Protein AF-A0A972N928-F1 (afdb_monomer_lite)

Foldseek 3Di:
DLVVQDAPLCPQLVVQLVVVPQDPCVDVVRNDPVSSVVSCVVSVHDSVCSVPPDDPLPHDGRCNVDCPQFDSVLVSVCVVCVVVVHDDDDQLVPPPPRRNCVSCVVVCVVDDDDVDSGDDDDDDPDDPDPPPPPPPDDDDD

Secondary structure (DSSP, 8-state):
-HHHH--TTHHHHHHHHHHTT---TTSTTT--HHHHHHHHHHHT--HHHHHH----TTSPPTTTTS--SS-HHHHHHHHHHHHTT--PPPTTTS----SHHHHTHHHHHHS-STT--SPPPPPPPPPPP-------PPP--

Sequence (141 aa):
AWLSRGDRRMSEVIYRAWQRGAKFDAWREHFDYERWLEAFREVGLSPWKVVHRPIPLDAPLPWEHINPGVSKRFLKLDYRWSEDGRTREDCRHQCYACGILPTFNDLRRAHPGDVWKCPEVKPRRRKPAKTKLTFVGPSVD

pLDDT: mean 88.15, std 11.63, range [53.25, 98.12]

Structure (mmCIF, N/CA/C/O backbone):
data_AF-A0A972N928-F1
#
_entry.id   AF-A0A972N928-F1
#
loop_
_atom_site.group_PDB
_atom_site.id
_atom_site.type_symbol
_atom_site.label_atom_id
_atom_site.label_alt_id
_atom_site.label_comp_id
_atom_site.label_asym_id
_atom_site.label_entity_id
_atom_site.label_seq_id
_atom_site.pdbx_PDB_ins_code
_atom_site.Cartn_x
_atom_site.Cartn_y
_atom_site.Cartn_z
_atom_site.occupancy
_atom_site.B_iso_or_equiv
_atom_site.auth_seq_id
_atom_site.auth_comp_id
_atom_site.auth_asym_id
_atom_site.auth_atom_id
_atom_site.pdbx_PDB_model_num
ATOM 1 N N . ALA A 1 1 ? -1.948 -3.159 10.693 1.00 78.50 1 ALA A N 1
ATOM 2 C CA . ALA A 1 1 ? -2.726 -3.990 9.741 1.00 78.50 1 ALA A CA 1
ATOM 3 C C . ALA A 1 1 ? -4.042 -3.339 9.296 1.00 78.50 1 ALA A C 1
ATOM 5 O O . ALA A 1 1 ? -4.343 -3.386 8.110 1.00 78.50 1 ALA A O 1
ATOM 6 N N . TRP A 1 2 ? -4.827 -2.738 10.204 1.00 91.38 2 TRP A N 1
ATOM 7 C CA . TRP A 1 2 ? -6.162 -2.195 9.896 1.00 91.38 2 TRP A CA 1
ATOM 8 C C . TRP A 1 2 ? -6.192 -1.189 8.744 1.00 91.38 2 TRP A C 1
ATOM 10 O O . TRP A 1 2 ? -6.989 -1.345 7.828 1.00 91.38 2 TRP A O 1
ATOM 20 N N . LEU A 1 3 ? -5.289 -0.206 8.753 1.00 89.38 3 LEU A N 1
ATOM 21 C CA . LEU A 1 3 ? -5.247 0.846 7.731 1.00 89.38 3 LEU A CA 1
ATOM 22 C C . LEU A 1 3 ? -4.834 0.312 6.352 1.00 89.38 3 LEU A C 1
ATOM 24 O O . LEU A 1 3 ? -5.360 0.748 5.338 1.00 89.38 3 LEU A O 1
ATOM 28 N N . SER A 1 4 ? -3.944 -0.681 6.314 1.00 87.94 4 SER A N 1
ATOM 29 C CA . SER A 1 4 ? -3.435 -1.269 5.069 1.00 87.94 4 SER A CA 1
ATOM 30 C C . SER A 1 4 ? -4.418 -2.223 4.387 1.00 87.94 4 SER A C 1
ATOM 32 O O . SER A 1 4 ? -4.226 -2.535 3.221 1.00 87.94 4 SER A O 1
ATOM 34 N N . ARG A 1 5 ? -5.427 -2.741 5.103 1.00 89.88 5 ARG A N 1
ATOM 35 C CA . ARG A 1 5 ? -6.460 -3.652 4.557 1.00 89.88 5 ARG A CA 1
ATOM 36 C C . ARG A 1 5 ? -7.878 -3.085 4.610 1.00 89.88 5 ARG A C 1
ATOM 38 O O . ARG A 1 5 ? -8.810 -3.712 4.105 1.00 89.88 5 ARG A O 1
ATOM 45 N N . GLY A 1 6 ? -8.028 -1.918 5.224 1.00 89.88 6 GLY A N 1
ATOM 46 C CA . GLY A 1 6 ? -9.282 -1.206 5.372 1.00 89.88 6 GLY A CA 1
ATOM 47 C C . GLY A 1 6 ? -9.845 -0.712 4.049 1.00 89.88 6 GLY A C 1
ATOM 48 O O . GLY A 1 6 ? -9.110 -0.418 3.109 1.00 89.88 6 GLY A O 1
ATOM 49 N N . ASP A 1 7 ? -11.167 -0.605 3.992 1.00 90.12 7 ASP A N 1
ATOM 50 C CA . ASP A 1 7 ? -11.875 0.110 2.936 1.00 90.12 7 ASP A CA 1
ATOM 51 C C . ASP A 1 7 ? -12.441 1.435 3.470 1.00 90.12 7 ASP A C 1
ATOM 53 O O . ASP A 1 7 ? -12.088 1.880 4.564 1.00 90.12 7 ASP A O 1
ATOM 57 N N . ARG A 1 8 ? -13.330 2.076 2.703 1.00 90.69 8 ARG A N 1
ATOM 58 C CA . ARG A 1 8 ? -13.939 3.363 3.074 1.00 90.69 8 ARG A CA 1
ATOM 59 C C . ARG A 1 8 ? -14.605 3.347 4.452 1.00 90.69 8 ARG A C 1
ATOM 61 O O . ARG A 1 8 ? -14.672 4.392 5.079 1.00 90.69 8 ARG A O 1
ATOM 68 N N . ARG A 1 9 ? -15.039 2.191 4.964 1.00 91.44 9 ARG A N 1
ATOM 69 C CA . ARG A 1 9 ? -15.654 2.072 6.296 1.00 91.44 9 ARG A CA 1
ATOM 70 C C . ARG A 1 9 ? -14.677 2.394 7.430 1.00 91.44 9 ARG A C 1
ATOM 72 O O . ARG A 1 9 ? -15.116 2.738 8.521 1.00 91.44 9 ARG A O 1
ATOM 79 N N . MET A 1 10 ? -13.367 2.313 7.182 1.00 94.94 10 MET A N 1
ATOM 80 C CA . MET A 1 10 ? -12.348 2.708 8.158 1.00 94.94 10 MET A CA 1
ATOM 81 C C . MET A 1 10 ? -12.300 4.218 8.404 1.00 94.94 10 MET A C 1
ATOM 83 O O . MET A 1 10 ? -11.715 4.617 9.407 1.00 94.94 10 MET A O 1
ATOM 87 N N . SER A 1 11 ? -12.896 5.057 7.545 1.00 95.38 11 SER A N 1
ATOM 88 C CA . SER A 1 11 ? -12.849 6.514 7.721 1.00 95.38 11 SER A CA 1
ATOM 89 C C . SER A 1 11 ? -13.440 6.950 9.060 1.00 95.38 11 SER A C 1
ATOM 91 O O . SER A 1 11 ? -12.824 7.743 9.764 1.00 95.38 11 SER A O 1
ATOM 93 N N . GLU A 1 12 ? -14.587 6.382 9.441 1.00 97.44 12 GLU A N 1
ATOM 94 C CA . GLU A 1 12 ? -15.240 6.706 10.711 1.00 97.44 12 GLU A CA 1
ATOM 95 C C . GLU A 1 12 ? -14.405 6.209 11.898 1.00 97.44 12 GLU A C 1
ATOM 97 O O . GLU A 1 12 ? -14.238 6.929 12.873 1.00 97.44 12 GLU A O 1
ATOM 102 N N . VAL A 1 13 ? -13.792 5.023 11.803 1.00 97.56 13 VAL A N 1
ATOM 103 C CA . VAL A 1 13 ? -12.907 4.503 12.864 1.00 97.56 13 VAL A CA 1
ATOM 104 C C . VAL A 1 13 ? -11.706 5.423 13.073 1.00 97.56 13 VAL A C 1
ATOM 106 O O . VAL A 1 13 ? -11.370 5.742 14.208 1.00 97.56 13 VAL A O 1
ATOM 109 N N . ILE A 1 14 ? -11.073 5.878 11.986 1.00 96.69 14 ILE A N 1
ATOM 110 C CA . ILE A 1 14 ? -9.940 6.813 12.044 1.00 96.69 14 ILE A CA 1
ATOM 111 C C . ILE A 1 14 ? -10.376 8.131 12.690 1.00 96.69 14 ILE A C 1
ATOM 113 O O . ILE A 1 14 ? -9.678 8.649 13.560 1.00 96.69 14 ILE A O 1
ATOM 117 N N . TYR A 1 15 ? -11.537 8.655 12.293 1.00 97.75 15 TYR A N 1
ATOM 118 C CA . TYR A 1 15 ? -12.079 9.888 12.852 1.00 97.75 15 TYR A CA 1
ATOM 119 C C . TYR A 1 15 ? -12.334 9.770 14.363 1.00 97.75 15 TYR A C 1
ATOM 121 O O . TYR A 1 15 ? -11.881 10.621 15.128 1.00 97.75 15 TYR A O 1
ATOM 129 N N . ARG A 1 16 ? -12.961 8.677 14.815 1.00 98.12 16 ARG A N 1
ATOM 130 C CA . ARG A 1 16 ? -13.209 8.406 16.242 1.00 98.12 16 ARG A CA 1
ATOM 131 C C . ARG A 1 16 ? -11.921 8.219 17.036 1.00 98.12 16 ARG A C 1
ATOM 133 O O . ARG A 1 16 ? -11.788 8.779 18.121 1.00 98.12 16 ARG A O 1
ATOM 140 N N . ALA A 1 17 ? -10.948 7.492 16.488 1.00 97.69 17 ALA A N 1
ATOM 141 C CA . ALA A 1 17 ? -9.643 7.323 17.124 1.00 97.69 17 ALA A CA 1
ATOM 142 C C . ALA A 1 17 ? -8.948 8.682 17.323 1.00 97.69 17 ALA A C 1
ATOM 144 O O . ALA A 1 17 ? -8.450 8.968 18.413 1.00 97.69 17 ALA A O 1
ATOM 145 N N . TRP A 1 18 ? -8.982 9.555 16.309 1.00 97.50 18 TRP A N 1
ATOM 146 C CA . TRP A 1 18 ? -8.455 10.917 16.409 1.00 97.50 18 TRP A CA 1
ATOM 147 C C . TRP A 1 18 ? -9.189 11.757 17.466 1.00 97.50 18 TRP A C 1
ATOM 149 O O . TRP A 1 18 ? -8.530 12.399 18.284 1.00 97.50 18 TRP A O 1
ATOM 159 N N . GLN A 1 19 ? -10.527 11.709 17.525 1.00 98.00 19 GLN A N 1
ATOM 160 C CA . GLN A 1 19 ? -11.303 12.393 18.574 1.00 98.00 19 GLN A CA 1
ATOM 161 C C . GLN A 1 19 ? -10.929 11.913 19.986 1.00 98.00 19 GLN A C 1
ATOM 163 O O . GLN A 1 19 ? -10.964 12.692 20.935 1.00 98.00 19 GLN A O 1
ATOM 168 N N . ARG A 1 20 ? -10.514 10.649 20.115 1.00 96.62 20 ARG A N 1
ATOM 169 C CA . ARG A 1 20 ? -10.008 10.040 21.357 1.00 96.62 20 ARG A CA 1
ATOM 170 C C . ARG A 1 20 ? -8.529 10.342 21.625 1.00 96.62 20 ARG A C 1
ATOM 172 O O . ARG A 1 20 ? -7.951 9.844 22.586 1.00 96.62 20 ARG A O 1
ATOM 179 N N . GLY A 1 21 ? -7.911 11.181 20.799 1.00 96.50 21 GLY A N 1
ATOM 180 C CA . GLY A 1 21 ? -6.552 11.675 20.978 1.00 96.50 21 GLY A CA 1
ATOM 181 C C . GLY A 1 21 ? -5.473 10.853 20.281 1.00 96.50 21 GLY A C 1
ATOM 182 O O . GLY A 1 21 ? -4.297 11.137 20.512 1.00 96.50 21 GLY A O 1
ATOM 183 N N . ALA A 1 22 ? -5.821 9.854 19.459 1.00 96.44 22 ALA A N 1
ATOM 184 C CA . ALA A 1 22 ? -4.844 9.129 18.645 1.00 96.44 22 ALA A CA 1
ATOM 185 C C . ALA A 1 22 ? -4.072 10.114 17.749 1.00 96.44 22 ALA A C 1
ATOM 187 O O . ALA A 1 22 ? -4.657 10.869 16.967 1.00 96.44 22 ALA A O 1
ATOM 188 N N . LYS A 1 23 ? -2.751 10.151 17.922 1.00 95.06 23 LYS A N 1
ATOM 189 C CA . LYS A 1 23 ? -1.832 11.061 17.232 1.00 95.06 23 LYS A CA 1
ATOM 190 C C . LYS A 1 23 ? -0.422 10.505 17.333 1.00 95.06 23 LYS A C 1
ATOM 192 O O . LYS A 1 23 ? -0.066 9.925 18.350 1.00 95.06 23 LYS A O 1
ATOM 197 N N . PHE A 1 24 ? 0.382 10.724 16.295 1.00 94.75 24 PHE A N 1
ATOM 198 C CA . PHE A 1 24 ? 1.756 10.211 16.225 1.00 94.75 24 PHE A CA 1
ATOM 199 C C . PHE A 1 24 ? 1.861 8.679 16.377 1.00 94.75 24 PHE A C 1
ATOM 201 O O . PHE A 1 24 ? 2.906 8.168 16.754 1.00 94.75 24 PHE A O 1
ATOM 208 N N . ASP A 1 25 ? 0.825 7.930 15.987 1.00 93.56 25 ASP A N 1
ATOM 209 C CA . ASP A 1 25 ? 0.767 6.459 16.094 1.00 93.56 25 ASP A CA 1
ATOM 210 C C . ASP A 1 25 ? 1.815 5.710 15.247 1.00 93.56 25 ASP A C 1
ATOM 212 O O . ASP A 1 25 ? 1.968 4.496 15.370 1.00 93.56 25 ASP A O 1
ATOM 216 N N . ALA A 1 26 ? 2.538 6.417 14.373 1.00 90.31 26 ALA A N 1
ATOM 217 C CA . ALA A 1 26 ? 3.690 5.864 13.665 1.00 90.31 26 ALA A CA 1
ATOM 218 C C . ALA A 1 26 ? 4.898 5.625 14.595 1.00 90.31 26 ALA A C 1
ATOM 220 O O . ALA A 1 26 ? 5.762 4.813 14.267 1.00 90.31 26 ALA A O 1
ATOM 221 N N . TRP A 1 27 ? 4.947 6.303 15.746 1.00 93.81 27 TRP A N 1
ATOM 222 C CA . TRP A 1 27 ? 5.972 6.152 16.775 1.00 93.81 27 TRP A CA 1
ATOM 223 C C . TRP A 1 27 ? 5.432 5.297 17.919 1.00 93.81 27 TRP A C 1
ATOM 225 O O . TRP A 1 27 ? 4.356 5.557 18.463 1.00 93.81 27 TRP A O 1
ATOM 235 N N . ARG A 1 28 ? 6.172 4.245 18.277 1.00 91.88 28 ARG A N 1
ATOM 236 C CA . ARG A 1 28 ? 5.693 3.184 19.175 1.00 91.88 28 ARG A CA 1
ATOM 237 C C . ARG A 1 28 ? 5.321 3.712 20.562 1.00 91.88 28 ARG A C 1
ATOM 239 O O . ARG A 1 28 ? 4.387 3.206 21.167 1.00 91.88 28 ARG A O 1
ATOM 246 N N . GLU A 1 29 ? 6.038 4.716 21.044 1.00 95.06 29 GLU A N 1
ATOM 247 C CA . GLU A 1 29 ? 5.839 5.396 22.325 1.00 95.06 29 GLU A CA 1
ATOM 248 C C . GLU A 1 29 ? 4.540 6.212 22.405 1.00 95.06 29 GLU A C 1
ATOM 250 O O . GLU A 1 29 ? 4.075 6.521 23.500 1.00 95.06 29 GLU A O 1
ATOM 255 N N . HIS A 1 30 ? 3.946 6.557 21.262 1.00 93.50 30 HIS A N 1
ATOM 256 C CA . HIS A 1 30 ? 2.697 7.314 21.184 1.00 93.50 30 HIS A CA 1
ATOM 257 C C . HIS A 1 30 ? 1.497 6.450 20.804 1.00 93.50 30 HIS A C 1
ATOM 259 O O . HIS A 1 30 ? 0.359 6.881 20.984 1.00 93.50 30 HIS A O 1
ATOM 265 N N . PHE A 1 31 ? 1.748 5.237 20.309 1.00 95.25 31 PHE A N 1
ATOM 266 C CA . PHE A 1 31 ? 0.700 4.328 19.888 1.00 95.25 31 PHE A CA 1
ATOM 267 C C . PHE A 1 31 ? -0.119 3.822 21.079 1.00 95.25 31 PHE A C 1
ATOM 269 O O . PHE A 1 31 ? 0.373 3.072 21.923 1.00 95.25 31 PHE A O 1
ATOM 276 N N . ASP A 1 32 ? -1.400 4.182 21.096 1.00 95.69 32 ASP A N 1
ATOM 277 C CA . ASP A 1 32 ? -2.370 3.728 22.091 1.00 95.69 32 ASP A CA 1
ATOM 278 C C . ASP A 1 32 ? -3.411 2.819 21.426 1.00 95.69 32 ASP A C 1
ATOM 280 O O . ASP A 1 32 ? -4.325 3.265 20.727 1.00 95.69 32 ASP A O 1
ATOM 284 N N . TYR A 1 33 ? -3.248 1.514 21.633 1.00 95.31 33 TYR A N 1
ATOM 285 C CA . TYR A 1 33 ? -4.086 0.483 21.027 1.00 95.31 33 TYR A CA 1
ATOM 286 C C . TYR A 1 33 ? -5.551 0.544 21.488 1.00 95.31 33 TYR A C 1
ATOM 288 O O . TYR A 1 33 ? -6.456 0.271 20.692 1.00 95.31 33 TYR A O 1
ATOM 296 N N . GLU A 1 34 ? -5.804 0.928 22.742 1.00 96.75 34 GLU A N 1
ATOM 297 C CA . GLU A 1 34 ? -7.154 0.925 23.314 1.00 96.75 34 GLU A CA 1
ATOM 298 C C . GLU A 1 34 ? -8.042 1.987 22.669 1.00 96.75 34 GLU A C 1
ATOM 300 O O . GLU A 1 34 ? -9.197 1.701 22.351 1.00 96.75 34 GLU A O 1
ATOM 305 N N . ARG A 1 35 ? -7.490 3.164 22.341 1.00 96.62 35 ARG A N 1
ATOM 306 C CA . ARG A 1 35 ? -8.227 4.217 21.610 1.00 96.62 35 ARG A CA 1
ATOM 307 C C . ARG A 1 35 ? -8.786 3.720 20.286 1.00 96.62 35 ARG A C 1
ATOM 309 O O . ARG A 1 35 ? -9.913 4.045 19.912 1.00 96.62 35 ARG A O 1
ATOM 316 N N . TRP A 1 36 ? -8.005 2.914 19.574 1.00 96.75 36 TRP A N 1
ATOM 317 C CA . TRP A 1 36 ? -8.449 2.317 18.323 1.00 96.75 36 TRP A CA 1
ATOM 318 C C . TRP A 1 36 ? -9.507 1.244 18.552 1.00 96.75 36 TRP A C 1
ATOM 320 O O . TRP A 1 36 ? -10.500 1.214 17.828 1.00 96.75 36 TRP A O 1
ATOM 330 N N . LEU A 1 37 ? -9.332 0.370 19.548 1.00 97.19 37 LEU A N 1
ATOM 331 C CA . LEU A 1 37 ? -10.339 -0.642 19.870 1.00 97.19 37 LEU A CA 1
ATOM 332 C C . LEU A 1 37 ? -11.675 -0.018 20.290 1.00 97.19 37 LEU A C 1
ATOM 334 O O . LEU A 1 37 ? -12.727 -0.510 19.883 1.00 97.19 37 LEU A O 1
ATOM 338 N N . GLU A 1 38 ? -11.648 1.066 21.062 1.00 98.00 38 GLU A N 1
ATOM 339 C CA . GLU A 1 38 ? -12.828 1.861 21.402 1.00 98.00 38 GLU A CA 1
ATOM 340 C C . GLU A 1 38 ? -13.493 2.441 20.160 1.00 98.00 38 GLU A C 1
ATOM 342 O O . GLU A 1 38 ? -14.690 2.235 19.965 1.00 98.00 38 GLU A O 1
ATOM 347 N N . ALA A 1 39 ? -12.718 3.071 19.275 1.00 98.00 39 ALA A N 1
ATOM 348 C CA . ALA A 1 39 ? -13.226 3.582 18.008 1.00 98.00 39 ALA A CA 1
ATOM 349 C C . ALA A 1 39 ? -13.889 2.477 17.164 1.00 98.00 39 ALA A C 1
ATOM 351 O O . ALA A 1 39 ? -14.975 2.668 16.622 1.00 98.00 39 ALA A O 1
ATOM 352 N N . PHE A 1 40 ? -13.295 1.282 17.090 1.00 97.69 40 PHE A N 1
ATOM 353 C CA . PHE A 1 40 ? -13.917 0.134 16.423 1.00 97.69 40 PHE A CA 1
ATOM 354 C C . PHE A 1 40 ? -15.258 -0.262 17.055 1.00 97.69 40 PHE A C 1
ATOM 356 O O . PHE A 1 40 ? -16.217 -0.522 16.322 1.00 97.69 40 PHE A O 1
ATOM 363 N N . ARG A 1 41 ? -15.337 -0.295 18.395 1.00 97.81 41 ARG A N 1
ATOM 364 C CA . ARG A 1 41 ? -16.574 -0.607 19.130 1.00 97.81 41 ARG A CA 1
ATOM 365 C C . ARG A 1 41 ? -17.673 0.411 18.838 1.00 97.81 41 ARG A C 1
ATOM 367 O O . ARG A 1 41 ? -18.788 0.000 18.539 1.00 97.81 41 ARG A O 1
ATOM 374 N N . GLU A 1 42 ? -17.356 1.702 18.866 1.00 97.62 42 GLU A N 1
ATOM 375 C CA . GLU A 1 42 ? -18.318 2.783 18.604 1.00 97.62 42 GLU A CA 1
ATOM 376 C C . GLU A 1 42 ? -18.906 2.728 17.196 1.00 97.62 42 GLU A C 1
ATOM 378 O O . GLU A 1 42 ? -20.104 2.921 17.011 1.00 97.62 42 GLU A O 1
ATOM 383 N N . VAL A 1 43 ? -18.075 2.425 16.198 1.00 97.38 43 VAL A N 1
ATOM 384 C CA . VAL A 1 43 ? -18.513 2.321 14.797 1.00 97.38 43 VAL A CA 1
ATOM 385 C C . VAL A 1 43 ? -19.227 0.989 14.520 1.00 97.38 43 VAL A C 1
ATOM 387 O O . VAL A 1 43 ? -19.831 0.805 13.464 1.00 97.38 43 VAL A O 1
ATOM 390 N N . GLY A 1 44 ? -19.170 0.029 15.449 1.00 97.06 44 GLY A N 1
ATOM 391 C CA . GLY A 1 44 ? -19.732 -1.308 15.256 1.00 97.06 44 GLY A CA 1
ATOM 392 C C . GLY A 1 44 ? -18.957 -2.139 14.226 1.00 97.06 44 GLY A C 1
ATOM 393 O O . GLY A 1 44 ? -19.524 -3.009 13.559 1.00 97.06 44 GLY A O 1
ATOM 394 N N . LEU A 1 45 ? -17.654 -1.881 14.065 1.00 96.06 45 LEU A N 1
ATOM 395 C CA . LEU A 1 45 ? -16.777 -2.628 13.163 1.00 96.06 45 LEU A CA 1
ATOM 396 C C . LEU A 1 45 ? -15.874 -3.577 13.942 1.00 96.06 45 LEU A C 1
ATOM 398 O O . LEU A 1 45 ? -15.266 -3.221 14.943 1.00 96.06 45 LEU A O 1
ATOM 402 N N . SER A 1 46 ? -15.729 -4.801 13.437 1.00 95.06 46 SER A N 1
ATOM 403 C CA . SER A 1 46 ? -14.779 -5.751 14.012 1.00 95.06 46 SER A CA 1
ATOM 404 C C . SER A 1 46 ? -13.387 -5.537 13.404 1.00 95.06 46 SER A C 1
ATOM 406 O O . SER A 1 46 ? -13.235 -5.737 12.192 1.00 95.06 46 SER A O 1
ATOM 408 N N . PRO A 1 47 ? -12.355 -5.226 14.214 1.00 94.31 47 PRO A N 1
ATOM 409 C CA . PRO A 1 47 ? -10.987 -5.063 13.718 1.00 94.31 47 PRO A CA 1
ATOM 410 C C . PRO A 1 47 ? -10.476 -6.346 13.051 1.00 94.31 47 PRO A C 1
ATOM 412 O O . PRO A 1 47 ? -9.829 -6.305 12.004 1.00 94.31 47 PRO A O 1
ATOM 415 N N . TRP A 1 48 ? -10.832 -7.506 13.609 1.00 93.69 48 TRP A N 1
ATOM 416 C CA . TRP A 1 48 ? -10.441 -8.815 13.091 1.00 93.69 48 TRP A CA 1
ATOM 417 C C . TRP A 1 48 ? -11.059 -9.116 11.728 1.00 93.69 48 TRP A C 1
ATOM 419 O O . TRP A 1 48 ? -10.347 -9.579 10.835 1.00 93.69 48 TRP A O 1
ATOM 429 N N . LYS A 1 49 ? -12.349 -8.802 11.537 1.00 92.06 49 LYS A N 1
ATOM 430 C CA . LYS A 1 49 ? -13.027 -8.997 10.246 1.00 92.06 49 LYS A CA 1
ATOM 431 C C . LYS A 1 49 ? -12.428 -8.115 9.152 1.00 92.06 49 LYS A C 1
ATOM 433 O O . LYS A 1 49 ? -12.320 -8.572 8.021 1.00 92.06 49 LYS A O 1
ATOM 438 N N . VAL A 1 50 ? -12.004 -6.889 9.475 1.00 91.12 50 VAL A N 1
ATOM 439 C CA . VAL A 1 50 ? -11.354 -5.990 8.503 1.00 91.12 50 VAL A CA 1
ATOM 440 C C . VAL A 1 50 ? -10.041 -6.587 7.987 1.00 91.12 50 VAL A C 1
ATOM 442 O O . VAL A 1 50 ? -9.798 -6.590 6.782 1.00 91.12 50 VAL A O 1
ATOM 445 N N . VAL A 1 51 ? -9.207 -7.138 8.875 1.00 91.88 51 VAL A N 1
ATOM 446 C CA . VAL A 1 51 ? -7.873 -7.651 8.504 1.00 91.88 51 VAL A CA 1
ATOM 447 C C . VAL A 1 51 ? -7.939 -9.003 7.803 1.00 91.88 51 VAL A C 1
ATOM 449 O O . VAL A 1 51 ? -7.182 -9.234 6.864 1.00 91.88 51 VAL A O 1
ATOM 452 N N . HIS A 1 52 ? -8.836 -9.889 8.231 1.00 91.44 52 HIS A N 1
ATOM 453 C CA . HIS A 1 52 ? -8.886 -11.267 7.733 1.00 91.44 52 HIS A CA 1
ATOM 454 C C . HIS A 1 52 ? -9.849 -11.460 6.562 1.00 91.44 52 HIS A C 1
ATOM 456 O O . HIS A 1 52 ? -9.952 -12.563 6.033 1.00 91.44 52 HIS A O 1
ATOM 462 N N . ARG A 1 53 ? -10.546 -10.403 6.124 1.00 90.00 53 ARG A N 1
ATOM 463 C CA . ARG A 1 53 ? -11.433 -10.478 4.962 1.00 90.00 53 ARG A CA 1
ATOM 464 C C . ARG A 1 53 ? -10.644 -10.941 3.728 1.00 90.00 53 ARG A C 1
ATOM 466 O O . ARG A 1 53 ? -9.706 -10.236 3.335 1.00 90.00 53 ARG A O 1
ATOM 473 N N . PRO A 1 54 ? -11.022 -12.058 3.081 1.00 90.00 54 PRO A N 1
ATOM 474 C CA . PRO A 1 54 ? -10.413 -12.458 1.821 1.00 90.00 54 PRO A CA 1
ATOM 475 C C . PRO A 1 54 ? -10.744 -11.419 0.747 1.00 90.00 54 PRO A C 1
ATOM 477 O O . PRO A 1 54 ? -11.875 -10.938 0.650 1.00 90.00 54 PRO A O 1
ATOM 480 N N . ILE A 1 55 ? -9.745 -11.051 -0.049 1.00 89.12 55 ILE A N 1
ATOM 481 C CA . ILE A 1 55 ? -9.910 -10.135 -1.176 1.00 89.12 55 ILE A CA 1
ATOM 482 C C . ILE A 1 55 ? -9.531 -10.921 -2.430 1.00 89.12 55 ILE A C 1
ATOM 484 O O . ILE A 1 55 ? -8.360 -11.277 -2.570 1.00 89.12 55 ILE A O 1
ATOM 488 N N . PRO A 1 56 ? -10.488 -11.230 -3.323 1.00 91.69 56 PRO A N 1
ATOM 489 C CA . PRO A 1 56 ? -10.179 -11.889 -4.585 1.00 91.69 56 PRO A CA 1
ATOM 490 C C . PRO A 1 56 ? -9.141 -11.092 -5.381 1.00 91.69 56 PRO A C 1
ATOM 492 O O . PRO A 1 56 ? -9.196 -9.864 -5.405 1.00 91.69 56 PRO A O 1
ATOM 495 N N . LEU A 1 57 ? -8.232 -11.769 -6.089 1.00 91.12 57 LEU A N 1
ATOM 496 C CA . LEU A 1 57 ? -7.179 -11.101 -6.872 1.00 91.12 57 LEU A CA 1
ATOM 497 C C . LEU A 1 57 ? -7.728 -10.131 -7.929 1.00 91.12 57 LEU A C 1
ATOM 499 O O . LEU A 1 57 ? -7.065 -9.157 -8.290 1.00 91.12 57 LEU A O 1
ATOM 503 N N . ASP A 1 58 ? -8.929 -10.389 -8.439 1.00 91.25 58 ASP A N 1
ATOM 504 C CA . ASP A 1 58 ? -9.580 -9.552 -9.446 1.00 91.25 58 ASP A CA 1
ATOM 505 C C . ASP A 1 58 ? -10.501 -8.482 -8.851 1.00 91.25 58 ASP A C 1
ATOM 507 O O . ASP A 1 58 ? -10.975 -7.617 -9.586 1.00 91.25 58 ASP A O 1
ATOM 511 N N . ALA A 1 59 ? -10.697 -8.475 -7.530 1.00 90.88 59 ALA A N 1
ATOM 512 C CA . ALA A 1 59 ? -11.472 -7.439 -6.869 1.00 90.88 59 ALA A CA 1
ATOM 513 C C . ALA A 1 59 ? -10.760 -6.071 -6.949 1.00 90.88 59 ALA A C 1
ATOM 515 O O . ALA A 1 59 ? -9.520 -6.000 -6.990 1.00 90.88 59 ALA A O 1
ATOM 516 N N . PRO A 1 60 ? -11.526 -4.967 -6.965 1.00 89.19 60 PRO A N 1
ATOM 517 C CA . PRO A 1 60 ? -10.958 -3.642 -6.791 1.00 89.19 60 PRO A CA 1
ATOM 518 C C . PRO A 1 60 ? -10.402 -3.494 -5.370 1.00 89.19 60 PRO A C 1
ATOM 520 O O . PRO A 1 60 ? -11.077 -3.825 -4.389 1.00 89.19 60 PRO A O 1
ATOM 523 N N . LEU A 1 61 ? -9.174 -2.989 -5.247 1.00 88.94 61 LEU A N 1
ATOM 524 C CA . LEU A 1 61 ? -8.594 -2.662 -3.944 1.00 88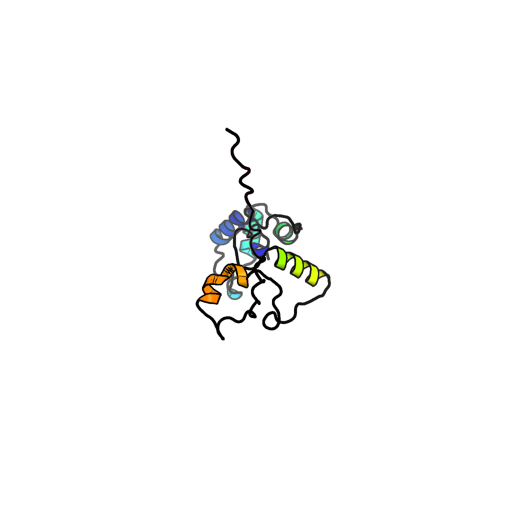.94 61 LEU A CA 1
ATOM 525 C C . LEU A 1 61 ? 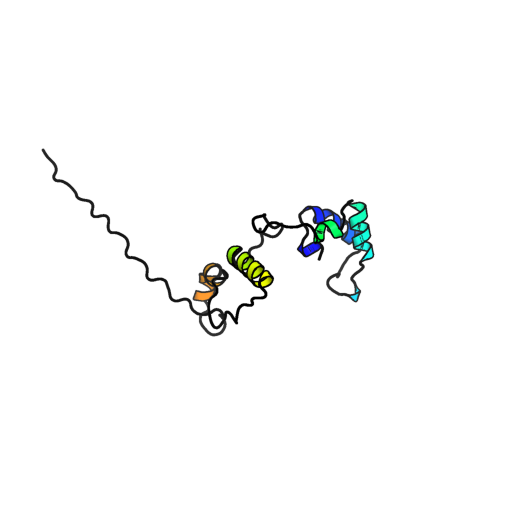-9.036 -1.255 -3.512 1.00 88.94 61 LEU A C 1
ATOM 527 O O . LEU A 1 61 ? -9.102 -0.356 -4.352 1.00 88.94 61 LEU A O 1
ATOM 531 N N . PRO A 1 62 ? -9.293 -1.006 -2.215 1.00 86.75 62 PRO A N 1
ATOM 532 C CA . PRO A 1 62 ? -9.700 0.323 -1.746 1.00 86.75 62 PRO A CA 1
ATOM 533 C C . PRO A 1 62 ? -8.721 1.451 -2.116 1.00 86.75 62 PRO A C 1
ATOM 535 O O . PRO A 1 62 ? -9.137 2.579 -2.374 1.00 86.75 62 PRO A O 1
ATOM 538 N N . TRP A 1 63 ? -7.429 1.132 -2.202 1.00 86.19 63 TRP A N 1
ATOM 539 C CA . TRP A 1 63 ? -6.337 2.036 -2.582 1.00 86.19 63 TRP A CA 1
ATOM 540 C C . TRP A 1 63 ? -5.936 1.941 -4.065 1.00 86.19 63 TRP A C 1
ATOM 542 O O . TRP A 1 63 ? -4.939 2.532 -4.458 1.00 86.19 63 TRP A O 1
ATOM 552 N N . GLU A 1 64 ? -6.684 1.227 -4.914 1.00 89.69 64 GLU A N 1
ATOM 553 C CA . GLU A 1 64 ? -6.324 1.015 -6.333 1.00 89.69 64 GLU A CA 1
ATOM 554 C C . GLU A 1 64 ? -6.292 2.302 -7.172 1.00 89.69 64 GLU A C 1
ATOM 556 O O . GLU A 1 64 ? -5.680 2.341 -8.234 1.00 89.69 64 GLU A O 1
ATOM 561 N N . HIS A 1 65 ? -6.914 3.374 -6.684 1.00 89.56 65 HIS A N 1
ATOM 562 C CA . HIS A 1 65 ? -6.839 4.700 -7.294 1.00 89.56 65 HIS A CA 1
ATOM 563 C C . HIS A 1 65 ? -5.454 5.361 -7.139 1.00 89.56 65 HIS A C 1
ATOM 565 O O . HIS A 1 65 ? -5.168 6.343 -7.821 1.00 89.56 65 HIS A O 1
ATOM 571 N N . ILE A 1 66 ? -4.593 4.841 -6.260 1.00 91.19 66 ILE A N 1
ATOM 572 C CA . ILE A 1 66 ? -3.211 5.292 -6.091 1.00 91.19 66 ILE A CA 1
ATOM 573 C C . ILE A 1 66 ? -2.337 4.517 -7.076 1.00 91.19 66 ILE A C 1
ATOM 575 O O . ILE A 1 66 ? -2.265 3.290 -7.022 1.00 91.19 66 ILE A O 1
ATOM 579 N N . ASN A 1 67 ? -1.644 5.232 -7.962 1.00 91.19 67 ASN A N 1
ATOM 580 C CA . ASN A 1 67 ? -0.748 4.631 -8.943 1.00 91.19 67 ASN A CA 1
ATOM 581 C C . ASN A 1 67 ? 0.724 4.767 -8.502 1.00 91.19 67 ASN A C 1
ATOM 583 O O . ASN A 1 67 ? 1.297 5.844 -8.658 1.00 91.19 67 ASN A O 1
ATOM 587 N N . PRO A 1 68 ? 1.373 3.693 -8.009 1.00 92.06 68 PRO A N 1
ATOM 588 C CA . PRO A 1 68 ? 2.794 3.711 -7.651 1.00 92.06 68 PRO A CA 1
ATOM 589 C C . PRO A 1 68 ? 3.725 3.522 -8.867 1.00 92.06 68 PRO A C 1
ATOM 591 O O . PRO A 1 68 ? 4.931 3.349 -8.713 1.00 92.06 68 PRO A O 1
ATOM 594 N N . GLY A 1 69 ? 3.177 3.442 -10.081 1.00 94.69 69 GLY A N 1
ATOM 595 C CA . GLY A 1 69 ? 3.888 3.137 -11.323 1.00 94.69 69 GLY A CA 1
ATOM 596 C C . GLY A 1 69 ? 4.174 1.654 -11.564 1.00 94.69 69 GLY A C 1
ATOM 597 O O . GLY A 1 69 ? 4.505 1.268 -12.688 1.00 94.69 69 GLY A O 1
ATOM 598 N N . VAL A 1 70 ? 3.987 0.807 -10.549 1.00 95.62 70 VAL A N 1
ATOM 599 C CA . VAL A 1 70 ? 3.978 -0.655 -10.677 1.00 95.62 70 VAL A CA 1
ATOM 600 C C . VAL A 1 70 ? 2.591 -1.128 -11.119 1.00 95.62 70 VAL A C 1
ATOM 602 O O . VAL A 1 70 ? 1.567 -0.760 -10.552 1.00 95.62 70 VAL A O 1
ATOM 605 N N . SER A 1 71 ? 2.554 -1.979 -12.139 1.00 94.44 71 SER A N 1
ATOM 606 C CA . SER A 1 71 ? 1.331 -2.525 -12.718 1.00 94.44 71 SER A CA 1
ATOM 607 C C . SER A 1 71 ? 0.673 -3.574 -11.817 1.00 94.44 71 SER A C 1
ATOM 609 O O . SER A 1 71 ? 1.335 -4.450 -11.253 1.00 94.44 71 SER A O 1
ATOM 611 N N . LYS A 1 72 ? -0.667 -3.577 -11.781 1.00 92.44 72 LYS A N 1
ATOM 612 C CA . LYS A 1 72 ? -1.458 -4.598 -11.068 1.00 92.44 72 LYS A CA 1
ATOM 613 C C . LYS A 1 72 ? -1.136 -6.018 -11.553 1.00 92.44 72 LYS A C 1
ATOM 615 O O . LYS A 1 72 ? -1.103 -6.949 -10.757 1.00 92.44 72 LYS A O 1
ATOM 620 N N . ARG A 1 73 ? -0.844 -6.192 -12.850 1.00 94.19 73 ARG A N 1
ATOM 621 C CA . ARG A 1 73 ? -0.426 -7.483 -13.424 1.00 94.19 73 ARG A CA 1
ATOM 622 C C . ARG A 1 73 ? 0.849 -8.013 -12.765 1.00 94.19 73 ARG A C 1
ATOM 624 O O . ARG A 1 73 ? 0.898 -9.195 -12.441 1.00 94.19 73 ARG A O 1
ATOM 631 N N . PHE A 1 74 ? 1.856 -7.158 -12.586 1.00 95.69 74 PHE A N 1
ATOM 632 C CA . PHE A 1 74 ? 3.100 -7.541 -11.923 1.00 95.69 74 PHE A CA 1
ATOM 633 C C . PHE A 1 74 ? 2.845 -7.944 -10.468 1.00 95.69 74 PHE A C 1
ATOM 635 O O . PHE A 1 74 ? 3.251 -9.031 -10.079 1.00 95.69 74 PHE A O 1
ATOM 642 N N . LEU A 1 75 ? 2.091 -7.137 -9.712 1.00 94.12 75 LEU A N 1
ATOM 643 C CA . LEU A 1 75 ? 1.760 -7.426 -8.310 1.00 94.12 75 LEU A CA 1
ATOM 644 C C . LEU A 1 75 ? 0.997 -8.750 -8.139 1.00 94.12 75 LEU A C 1
ATOM 646 O O . LEU A 1 75 ? 1.312 -9.526 -7.245 1.00 94.12 75 LEU A O 1
ATOM 650 N N . LYS A 1 76 ? 0.034 -9.058 -9.022 1.00 94.31 76 LYS A N 1
ATOM 651 C CA . LYS A 1 76 ? -0.676 -10.352 -9.003 1.00 94.31 76 LYS A CA 1
ATOM 652 C C . LYS A 1 76 ? 0.260 -11.534 -9.257 1.00 94.31 76 LYS A C 1
ATOM 654 O O . LYS A 1 76 ? 0.101 -12.584 -8.644 1.00 94.31 76 LYS A O 1
ATOM 659 N N . LEU A 1 77 ? 1.203 -11.385 -10.189 1.00 95.25 77 LEU A N 1
ATOM 660 C CA . LEU A 1 77 ? 2.185 -12.428 -10.480 1.00 95.25 77 LEU A CA 1
ATOM 661 C C . LEU A 1 77 ? 3.175 -12.601 -9.321 1.00 95.25 77 LEU A C 1
ATOM 663 O O . LEU A 1 77 ? 3.559 -13.725 -9.025 1.00 95.25 77 LEU A O 1
ATOM 667 N N . ASP A 1 78 ? 3.591 -11.504 -8.689 1.00 95.56 78 ASP A N 1
ATOM 668 C CA . ASP A 1 78 ? 4.478 -11.501 -7.523 1.00 95.56 78 ASP A CA 1
ATOM 669 C C . ASP A 1 78 ? 3.827 -12.161 -6.306 1.00 95.56 78 ASP A C 1
ATOM 671 O O . ASP A 1 78 ? 4.428 -13.042 -5.701 1.00 95.56 78 ASP A O 1
ATOM 675 N N . TYR A 1 79 ? 2.551 -11.865 -6.053 1.00 94.44 79 TYR A N 1
ATOM 676 C CA . TYR A 1 79 ? 1.753 -12.552 -5.040 1.00 94.44 79 TYR A CA 1
ATOM 677 C C . TYR A 1 79 ? 1.701 -14.073 -5.265 1.00 94.44 79 TYR A C 1
ATOM 679 O O . TYR A 1 79 ? 2.025 -14.831 -4.359 1.00 94.44 79 TYR A O 1
ATOM 687 N N . ARG A 1 80 ? 1.386 -14.530 -6.488 1.00 95.50 80 ARG A N 1
ATOM 688 C CA . ARG A 1 80 ? 1.371 -15.973 -6.811 1.00 95.50 80 ARG A CA 1
ATOM 689 C C . ARG A 1 80 ? 2.740 -16.627 -6.621 1.00 95.50 80 ARG A C 1
ATOM 691 O O . ARG A 1 80 ? 2.830 -17.726 -6.101 1.00 95.50 80 ARG A O 1
ATOM 698 N N . TRP A 1 81 ? 3.817 -15.944 -7.016 1.00 96.56 81 TRP A N 1
ATOM 699 C CA . TRP A 1 81 ? 5.175 -16.446 -6.784 1.00 96.56 81 TRP A CA 1
ATOM 700 C C . TRP A 1 81 ? 5.477 -16.586 -5.294 1.00 96.56 81 TRP A C 1
ATOM 702 O O . TRP A 1 81 ? 6.092 -17.571 -4.904 1.00 96.56 81 TRP A O 1
ATOM 712 N N . SER A 1 82 ? 5.013 -15.646 -4.469 1.00 95.94 82 SER A N 1
ATOM 713 C CA . SER A 1 82 ? 5.142 -15.749 -3.017 1.00 95.94 82 SER A CA 1
ATOM 714 C C . SER A 1 82 ? 4.394 -16.959 -2.456 1.00 95.94 82 SER A C 1
ATOM 716 O O . SER A 1 82 ? 4.913 -17.592 -1.541 1.00 95.94 82 SER A O 1
ATOM 718 N N . GLU A 1 83 ? 3.210 -17.290 -2.981 1.00 95.50 83 GLU A N 1
ATOM 719 C CA . GLU A 1 83 ? 2.476 -18.508 -2.597 1.00 95.50 83 GLU A CA 1
ATOM 720 C C . GLU A 1 83 ? 3.256 -19.779 -2.977 1.00 95.50 83 GLU A C 1
ATOM 722 O O . GLU A 1 83 ? 3.279 -20.737 -2.210 1.00 95.50 83 GLU A O 1
ATOM 727 N N . ASP A 1 84 ? 3.976 -19.746 -4.102 1.00 97.44 84 ASP A N 1
ATOM 728 C CA . ASP A 1 84 ? 4.855 -20.828 -4.568 1.00 97.44 84 ASP A CA 1
ATOM 729 C C . ASP A 1 84 ? 6.245 -20.841 -3.883 1.00 97.44 84 ASP A C 1
ATOM 731 O O . ASP A 1 84 ? 7.106 -21.643 -4.250 1.00 97.44 84 ASP A O 1
ATOM 735 N N . GLY A 1 85 ? 6.526 -19.926 -2.944 1.00 97.56 85 GLY A N 1
ATOM 736 C CA . GLY A 1 85 ? 7.845 -19.793 -2.303 1.00 97.56 85 GLY A CA 1
ATOM 737 C C . GLY A 1 85 ? 8.965 -19.315 -3.241 1.00 97.56 85 GLY A C 1
ATOM 738 O O . GLY A 1 85 ? 10.147 -19.527 -2.973 1.00 97.56 85 GLY A O 1
ATOM 739 N N . ARG A 1 86 ? 8.610 -18.678 -4.361 1.00 97.38 86 ARG A N 1
ATOM 740 C CA . ARG A 1 86 ? 9.534 -18.188 -5.390 1.00 97.38 86 ARG A CA 1
ATOM 741 C C . ARG A 1 86 ? 9.829 -16.706 -5.203 1.00 97.38 86 ARG A C 1
ATOM 743 O O . ARG A 1 86 ? 8.923 -15.896 -5.028 1.00 97.38 86 ARG A O 1
ATOM 750 N N . THR A 1 87 ? 11.091 -16.327 -5.362 1.00 94.75 87 THR A N 1
ATOM 751 C CA . THR A 1 87 ? 11.532 -14.926 -5.353 1.00 94.75 87 THR A CA 1
ATOM 752 C C . THR A 1 87 ? 12.005 -14.488 -6.739 1.00 94.75 87 THR A C 1
ATOM 754 O O . THR A 1 87 ? 12.287 -15.307 -7.617 1.00 94.75 87 THR A O 1
ATOM 757 N N . ARG A 1 88 ? 12.049 -13.172 -6.970 1.00 92.38 88 ARG A N 1
ATOM 758 C CA . ARG A 1 88 ? 12.722 -12.583 -8.134 1.00 92.38 88 ARG A CA 1
ATOM 759 C C . ARG A 1 88 ? 14.145 -12.229 -7.751 1.00 92.38 88 ARG A C 1
ATOM 761 O O . ARG A 1 88 ? 14.381 -11.702 -6.667 1.00 92.38 88 ARG A O 1
ATOM 768 N N . GLU A 1 89 ? 15.066 -12.456 -8.673 1.00 93.19 89 GLU A N 1
ATOM 769 C CA . GLU A 1 89 ? 16.396 -11.867 -8.576 1.00 93.19 89 GLU A CA 1
ATOM 770 C C . GLU A 1 89 ? 16.319 -10.351 -8.779 1.00 93.19 89 GLU A C 1
ATOM 772 O O . GLU A 1 89 ? 15.300 -9.805 -9.213 1.00 93.19 89 GLU A O 1
ATOM 777 N N . ASP A 1 90 ? 17.422 -9.670 -8.501 1.00 93.31 90 ASP A N 1
ATOM 778 C CA . ASP A 1 90 ? 17.519 -8.226 -8.628 1.00 93.31 90 ASP A CA 1
ATOM 779 C C . ASP A 1 90 ? 17.164 -7.736 -10.046 1.00 93.31 90 ASP A C 1
ATOM 781 O O . ASP A 1 90 ? 17.772 -8.111 -11.056 1.00 93.31 90 ASP A O 1
ATOM 785 N N . CYS A 1 91 ? 16.160 -6.861 -10.122 1.00 92.69 91 CYS A N 1
ATOM 786 C CA . CYS A 1 91 ? 15.638 -6.344 -11.381 1.00 92.69 91 CYS A CA 1
ATOM 787 C C . CYS A 1 91 ? 16.596 -5.386 -12.100 1.00 92.69 91 CYS A C 1
ATOM 789 O O . CYS A 1 91 ? 16.349 -5.060 -13.258 1.00 92.69 91 CYS A O 1
ATOM 791 N N . ARG A 1 92 ? 17.692 -4.955 -11.461 1.00 91.06 92 ARG A N 1
ATOM 792 C CA . ARG A 1 92 ? 18.768 -4.175 -12.092 1.00 91.06 92 ARG A CA 1
ATOM 793 C C . ARG A 1 92 ? 19.523 -4.988 -13.145 1.00 91.06 92 ARG A C 1
ATOM 795 O O . ARG A 1 92 ? 20.056 -4.407 -14.084 1.00 91.06 92 ARG A O 1
ATOM 802 N N . HIS A 1 93 ? 19.529 -6.317 -13.028 1.00 90.81 93 HIS A N 1
ATOM 803 C CA . HIS A 1 93 ? 20.160 -7.213 -14.003 1.00 90.81 93 HIS A CA 1
A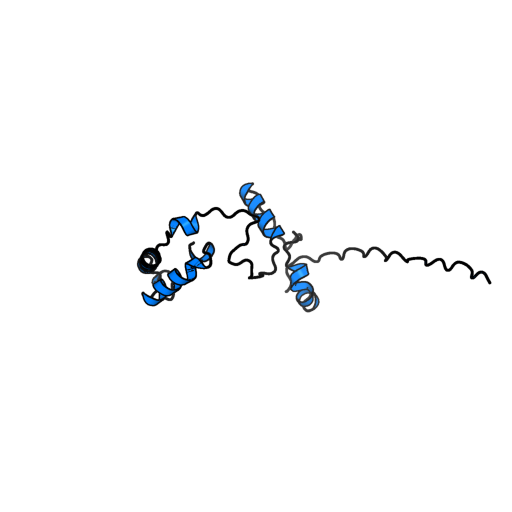TOM 804 C C . HIS A 1 93 ? 19.213 -7.620 -15.140 1.00 90.81 93 HIS A C 1
ATOM 806 O O . HIS A 1 93 ? 19.663 -7.867 -16.258 1.00 90.81 93 HIS A O 1
ATOM 812 N N . GLN A 1 94 ? 17.900 -7.671 -14.885 1.00 91.12 94 GLN A N 1
ATOM 813 C CA . GLN A 1 94 ? 16.892 -8.034 -15.884 1.00 91.12 94 GLN A CA 1
ATOM 814 C C . GLN A 1 94 ? 15.524 -7.392 -15.614 1.00 91.12 94 GLN A C 1
ATOM 816 O O . GLN A 1 94 ? 15.042 -7.322 -14.485 1.00 91.12 94 GLN A O 1
ATOM 821 N N . CYS A 1 95 ? 14.850 -6.943 -16.676 1.00 92.38 95 CYS A N 1
ATOM 822 C CA . CYS A 1 95 ? 13.536 -6.321 -16.550 1.00 92.38 95 CYS A CA 1
ATOM 823 C C . CYS A 1 95 ? 12.416 -7.367 -16.416 1.00 92.38 95 CYS A C 1
ATOM 825 O O . CYS A 1 95 ? 12.122 -8.088 -17.366 1.00 92.38 95 CYS A O 1
ATOM 827 N N . TYR A 1 96 ? 11.684 -7.347 -15.299 1.00 93.69 96 TYR A N 1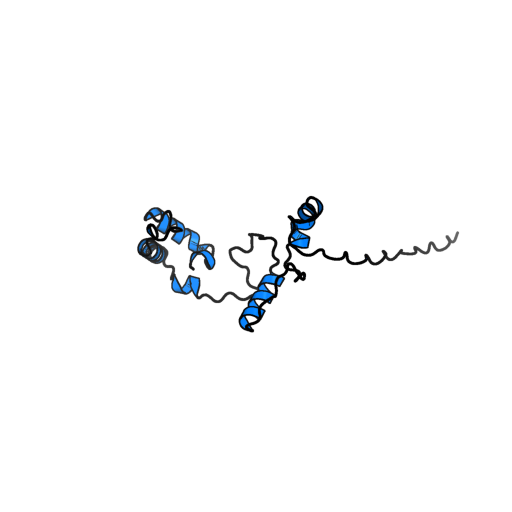
ATOM 828 C CA . TYR A 1 96 ? 10.482 -8.176 -15.089 1.00 93.69 96 TYR A CA 1
ATOM 829 C C . TYR A 1 96 ? 9.168 -7.508 -15.519 1.00 93.69 96 TYR A C 1
ATOM 831 O O . TYR A 1 96 ? 8.085 -7.943 -15.127 1.00 93.69 96 TYR A O 1
ATOM 839 N N . ALA A 1 97 ? 9.250 -6.421 -16.291 1.00 94.06 97 ALA A N 1
ATOM 840 C CA . ALA A 1 97 ? 8.098 -5.656 -16.767 1.00 94.06 97 ALA A CA 1
ATOM 841 C C . ALA A 1 97 ? 7.141 -5.213 -15.638 1.00 94.06 97 ALA A C 1
ATOM 843 O O . ALA A 1 97 ? 5.921 -5.306 -15.772 1.00 94.06 97 ALA A O 1
ATOM 844 N N . CYS A 1 98 ? 7.692 -4.701 -14.528 1.00 95.56 98 CYS A N 1
ATOM 845 C CA . CYS A 1 98 ? 6.888 -4.265 -13.386 1.00 95.56 98 CYS A CA 1
ATOM 846 C C . CYS A 1 98 ? 5.962 -3.085 -13.705 1.00 95.56 98 CYS A C 1
ATOM 848 O O . CYS A 1 98 ? 4.905 -2.982 -13.098 1.00 95.56 98 CYS A O 1
ATOM 850 N N . GLY A 1 99 ? 6.303 -2.244 -14.685 1.00 95.31 99 GLY A N 1
ATOM 851 C CA . GLY A 1 99 ? 5.521 -1.069 -15.095 1.00 95.31 99 GLY A CA 1
ATOM 852 C C . GLY A 1 99 ? 6.281 0.254 -14.975 1.00 95.31 99 GLY A C 1
ATOM 853 O O . GLY A 1 99 ? 5.929 1.209 -15.653 1.00 95.31 99 GLY A O 1
ATOM 854 N N . ILE A 1 100 ? 7.380 0.296 -14.215 1.00 94.88 100 ILE A N 1
ATOM 855 C CA . ILE A 1 100 ? 8.166 1.522 -13.986 1.00 94.88 100 ILE A CA 1
ATOM 856 C C . ILE A 1 100 ? 8.701 2.132 -15.290 1.00 94.88 100 ILE A C 1
ATOM 858 O O . ILE A 1 100 ? 8.528 3.323 -15.527 1.00 94.88 100 ILE A O 1
ATOM 862 N N . LEU A 1 101 ? 9.302 1.317 -16.163 1.00 91.75 101 LEU A N 1
ATOM 863 C CA . LEU A 1 101 ? 9.881 1.780 -17.431 1.00 91.75 101 LEU A CA 1
ATOM 864 C C . LEU A 1 101 ? 8.866 2.473 -18.362 1.00 91.75 101 LEU A C 1
ATOM 866 O O . LEU A 1 101 ? 9.197 3.544 -18.869 1.00 91.75 101 LEU A O 1
ATOM 870 N N . PRO A 1 102 ? 7.661 1.916 -18.618 1.00 91.75 102 PRO A N 1
ATOM 871 C CA . PRO A 1 102 ? 6.650 2.630 -19.393 1.00 91.75 102 PRO A CA 1
ATOM 872 C C . PRO A 1 102 ? 6.006 3.795 -18.630 1.00 91.75 102 PRO A C 1
ATOM 874 O O . PRO A 1 102 ? 5.794 4.833 -19.248 1.00 91.75 102 PRO A O 1
ATOM 877 N N . THR A 1 103 ? 5.727 3.668 -17.324 1.00 94.12 103 THR A N 1
ATOM 878 C CA . THR A 1 103 ? 5.083 4.745 -16.541 1.00 94.12 103 THR A CA 1
ATOM 879 C C . THR A 1 103 ? 5.937 6.010 -16.485 1.00 94.12 103 THR A C 1
ATOM 881 O O . THR A 1 103 ? 5.423 7.110 -16.651 1.00 94.12 103 THR A O 1
ATOM 884 N N . PHE A 1 104 ? 7.245 5.862 -16.284 1.00 92.06 104 PHE A N 1
ATOM 885 C CA . PHE A 1 104 ? 8.182 6.977 -16.128 1.00 92.06 104 PHE A CA 1
ATOM 886 C C . PHE A 1 104 ? 9.097 7.132 -17.348 1.00 92.06 104 PHE A C 1
ATOM 888 O O . PHE A 1 104 ? 10.263 7.507 -17.223 1.00 92.06 104 PHE A O 1
ATOM 895 N N . ASN A 1 105 ? 8.594 6.815 -18.544 1.00 90.81 105 ASN A N 1
ATOM 896 C CA . ASN A 1 105 ? 9.408 6.798 -19.758 1.00 90.81 105 ASN A CA 1
ATOM 897 C C . ASN A 1 105 ? 10.049 8.161 -20.070 1.00 90.81 105 ASN A C 1
ATOM 899 O O . ASN A 1 105 ? 11.198 8.189 -20.503 1.00 90.81 105 ASN A O 1
ATOM 903 N N . ASP A 1 106 ? 9.345 9.269 -19.841 1.00 91.31 106 ASP A N 1
ATOM 904 C CA . ASP A 1 106 ? 9.877 10.604 -20.135 1.00 91.31 106 ASP A CA 1
ATOM 905 C C . ASP A 1 106 ? 10.964 11.004 -19.134 1.00 91.31 106 ASP A C 1
ATOM 907 O O . ASP A 1 106 ? 12.039 11.436 -19.542 1.00 91.31 106 ASP A O 1
ATOM 911 N N . LEU A 1 107 ? 10.743 10.739 -17.841 1.00 89.75 107 LEU A N 1
ATOM 912 C CA . LEU A 1 107 ? 11.742 10.956 -16.791 1.00 89.75 107 LEU A CA 1
ATOM 913 C C . LEU A 1 107 ? 13.011 10.134 -17.053 1.00 89.75 107 LEU A C 1
ATOM 915 O O . LEU A 1 107 ? 14.119 10.658 -16.994 1.00 89.75 107 LEU A O 1
ATOM 919 N N . ARG A 1 108 ? 12.851 8.860 -17.425 1.00 88.62 108 ARG A N 1
ATOM 920 C CA . ARG A 1 108 ? 13.969 7.995 -17.818 1.00 88.62 108 ARG A CA 1
ATOM 921 C C . ARG A 1 108 ? 14.755 8.568 -18.999 1.00 88.62 108 ARG A C 1
ATOM 923 O O . ARG A 1 108 ? 15.976 8.494 -19.008 1.00 88.62 108 ARG A O 1
ATOM 930 N N . ARG A 1 109 ? 14.069 9.110 -20.012 1.00 86.94 109 ARG A N 1
ATOM 931 C CA . ARG A 1 109 ? 14.718 9.710 -21.192 1.00 86.94 109 ARG A CA 1
ATOM 932 C C . ARG A 1 109 ? 15.442 11.011 -20.856 1.00 86.94 109 ARG A C 1
ATOM 934 O O . ARG A 1 109 ? 16.480 11.272 -21.450 1.00 86.94 109 ARG A O 1
ATOM 941 N N . ALA A 1 110 ? 14.895 11.805 -19.939 1.00 89.25 110 ALA A N 1
ATOM 942 C CA . ALA A 1 110 ? 15.490 13.062 -19.496 1.00 89.25 110 ALA A CA 1
ATOM 943 C C . ALA A 1 110 ? 16.716 12.859 -18.586 1.00 89.25 110 ALA A C 1
ATOM 945 O O . ALA A 1 110 ? 17.599 13.712 -18.560 1.00 89.25 110 ALA A O 1
ATOM 946 N N . HIS A 1 111 ? 16.793 11.729 -17.873 1.00 86.88 111 HIS A N 1
ATOM 947 C CA . HIS A 1 111 ? 17.868 11.425 -16.923 1.00 86.88 111 HIS A CA 1
ATOM 948 C C . HIS A 1 111 ? 18.541 10.071 -17.218 1.00 86.88 111 HIS A C 1
ATOM 950 O O . HIS A 1 111 ? 18.398 9.129 -16.433 1.00 86.88 111 HIS A O 1
ATOM 956 N N . PRO A 1 112 ? 19.269 9.944 -18.345 1.00 78.69 112 PRO A N 1
ATOM 957 C CA . PRO A 1 112 ? 20.021 8.730 -18.643 1.00 78.69 112 PRO A CA 1
ATOM 958 C C . PRO A 1 112 ? 21.209 8.548 -17.677 1.00 78.69 112 PRO A C 1
ATOM 960 O O . PRO A 1 112 ? 21.699 9.510 -17.086 1.00 78.69 112 PRO A O 1
ATOM 963 N N . GLY A 1 113 ? 21.713 7.316 -17.555 1.00 73.62 113 GLY A N 1
ATOM 964 C CA . GLY A 1 113 ? 22.928 6.998 -16.791 1.00 73.62 113 GLY A CA 1
ATOM 965 C C . GLY A 1 113 ? 22.668 6.478 -15.374 1.00 73.62 113 GLY A C 1
ATOM 966 O O . GLY A 1 113 ? 21.627 5.889 -15.093 1.00 73.62 113 GLY A O 1
ATOM 967 N N . ASP A 1 114 ? 23.629 6.689 -14.471 1.00 77.25 114 ASP A N 1
ATOM 968 C CA . ASP A 1 114 ? 23.713 5.983 -13.181 1.00 77.25 114 ASP A CA 1
ATOM 969 C C . ASP A 1 114 ? 22.585 6.285 -12.190 1.00 77.25 114 ASP A C 1
ATOM 971 O O . ASP A 1 114 ? 22.403 5.540 -11.224 1.00 77.25 114 ASP A O 1
ATOM 975 N N . VAL A 1 115 ? 21.823 7.356 -12.400 1.00 82.12 115 VAL A N 1
ATOM 976 C CA . VAL A 1 115 ? 20.675 7.706 -11.552 1.00 82.12 115 VAL A CA 1
ATOM 977 C C . VAL A 1 115 ? 19.490 6.776 -11.839 1.00 82.12 115 VAL A C 1
ATOM 979 O O . VAL A 1 115 ? 18.762 6.392 -10.921 1.00 82.12 115 VAL A O 1
ATOM 982 N N . TRP A 1 116 ? 19.323 6.341 -13.092 1.00 87.75 116 TRP A N 1
ATOM 983 C CA . TRP A 1 116 ? 18.255 5.433 -13.489 1.00 87.75 116 TRP A CA 1
ATOM 984 C C . TRP A 1 116 ? 18.697 3.972 -13.346 1.00 87.75 116 TRP A C 1
ATOM 986 O O . TRP A 1 116 ? 19.378 3.413 -14.198 1.00 87.75 116 TRP A O 1
ATOM 996 N N . LYS A 1 117 ? 18.295 3.320 -12.249 1.00 88.31 117 LYS A N 1
ATOM 997 C CA . LYS A 1 117 ? 18.762 1.960 -11.919 1.00 88.31 117 LYS A CA 1
ATOM 998 C C . LYS A 1 117 ? 18.036 0.821 -12.643 1.00 88.31 117 LYS A C 1
ATOM 1000 O O . LYS A 1 117 ? 18.493 -0.316 -12.562 1.00 88.31 117 LYS A O 1
ATOM 1005 N N . CYS A 1 118 ? 16.906 1.071 -13.311 1.00 90.88 118 CYS A N 1
ATOM 1006 C CA . CYS A 1 118 ? 16.257 0.006 -14.081 1.00 90.88 118 CYS A CA 1
ATOM 1007 C C . CYS A 1 118 ? 17.083 -0.311 -15.339 1.00 90.88 118 CYS A C 1
ATOM 1009 O O . CYS A 1 118 ? 17.596 0.614 -15.967 1.00 90.88 118 CYS A O 1
ATOM 1011 N N . PRO A 1 119 ? 17.158 -1.583 -15.759 1.00 88.56 119 PRO A N 1
ATOM 1012 C CA . PRO A 1 119 ? 17.927 -1.974 -16.930 1.00 88.56 119 PRO A CA 1
ATOM 1013 C C . PRO A 1 119 ? 17.338 -1.356 -18.198 1.00 88.56 119 PRO A C 1
ATOM 1015 O O . PRO A 1 119 ? 16.117 -1.205 -18.335 1.00 88.56 119 PRO A O 1
ATOM 1018 N N . GLU A 1 120 ? 18.214 -1.049 -19.152 1.0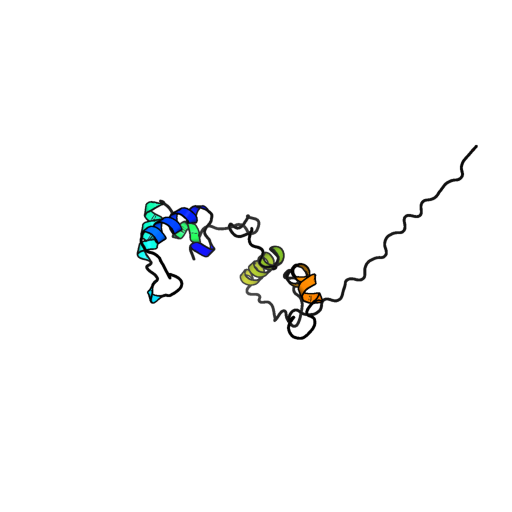0 81.56 120 GLU A N 1
ATOM 1019 C CA . GLU A 1 120 ? 17.800 -0.560 -20.462 1.00 81.56 120 GLU A CA 1
ATOM 1020 C C . GLU A 1 120 ? 17.010 -1.632 -21.218 1.00 81.56 120 GLU A C 1
ATOM 1022 O O . GLU A 1 120 ? 17.427 -2.783 -21.376 1.00 81.56 120 GLU A O 1
ATOM 1027 N N . VAL A 1 121 ? 15.841 -1.244 -21.718 1.00 74.75 121 VAL A N 1
ATOM 1028 C CA . VAL A 1 121 ? 14.978 -2.110 -22.523 1.00 74.75 121 VAL A CA 1
ATOM 1029 C C . VAL A 1 121 ? 15.255 -1.844 -23.989 1.00 74.75 121 VAL A C 1
ATOM 1031 O O . VAL A 1 121 ? 15.030 -0.739 -24.485 1.00 74.75 121 VAL A O 1
ATOM 1034 N N . LYS A 1 122 ? 15.692 -2.879 -24.713 1.00 70.62 122 LYS A N 1
ATOM 1035 C CA . LYS A 1 122 ? 15.857 -2.796 -26.167 1.00 70.62 122 LYS A CA 1
ATOM 1036 C C . LYS A 1 122 ? 14.512 -2.404 -26.799 1.00 70.62 122 LYS A C 1
ATOM 1038 O O . LYS A 1 122 ? 13.517 -3.098 -26.563 1.00 70.62 122 LYS A O 1
ATOM 1043 N N . PRO A 1 123 ? 14.443 -1.328 -27.603 1.00 66.12 123 PRO A N 1
ATOM 1044 C CA . PRO A 1 123 ? 13.202 -0.954 -28.261 1.00 66.12 123 PRO A CA 1
ATOM 1045 C C . PRO A 1 123 ? 12.733 -2.107 -29.152 1.00 66.12 123 PRO A C 1
ATOM 1047 O O . PRO A 1 123 ? 13.506 -2.672 -29.930 1.00 66.12 123 PRO A O 1
ATOM 1050 N N . ARG A 1 124 ? 11.450 -2.474 -29.053 1.00 64.38 124 ARG A N 1
ATOM 1051 C CA . ARG A 1 124 ? 10.851 -3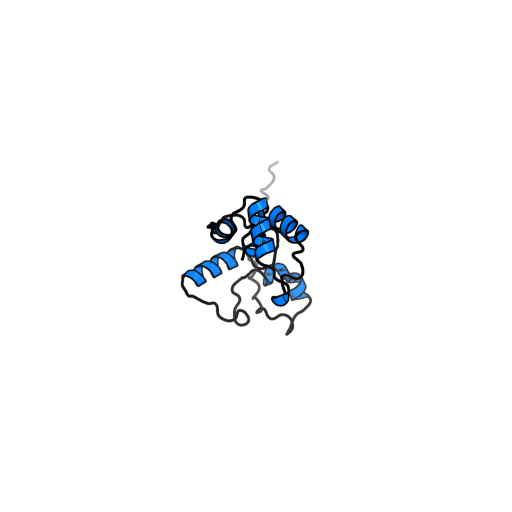.414 -30.007 1.00 64.38 124 ARG A CA 1
ATOM 1052 C C . ARG A 1 124 ? 10.970 -2.806 -31.404 1.00 64.38 124 ARG A C 1
ATOM 1054 O O . ARG A 1 124 ? 10.469 -1.704 -31.626 1.00 64.38 124 ARG A O 1
ATOM 1061 N N . ARG A 1 125 ? 11.589 -3.530 -32.349 1.00 69.25 125 ARG A N 1
ATOM 1062 C CA . ARG A 1 125 ? 11.556 -3.172 -33.777 1.00 69.25 125 ARG A CA 1
ATOM 1063 C C . ARG A 1 125 ? 10.098 -2.913 -34.169 1.00 69.25 125 ARG A C 1
ATOM 1065 O O . ARG A 1 125 ? 9.263 -3.813 -34.062 1.00 69.25 125 ARG A O 1
ATOM 1072 N N . ARG A 1 126 ? 9.779 -1.682 -34.584 1.00 66.75 126 ARG A N 1
ATOM 1073 C CA . ARG A 1 126 ? 8.463 -1.363 -35.152 1.00 66.75 126 ARG A CA 1
ATOM 1074 C C . ARG A 1 126 ? 8.286 -2.220 -36.404 1.00 66.75 126 ARG A C 1
ATOM 1076 O O . ARG A 1 126 ? 9.143 -2.195 -37.283 1.00 66.75 126 ARG A O 1
ATOM 1083 N N . LYS A 1 127 ? 7.194 -2.989 -36.484 1.00 61.34 127 LYS A N 1
ATOM 1084 C CA . LYS A 1 127 ? 6.794 -3.597 -37.760 1.00 61.34 127 LYS A CA 1
ATOM 1085 C C . LYS A 1 127 ? 6.491 -2.449 -38.733 1.00 61.34 127 LYS A C 1
ATOM 1087 O O . LYS A 1 127 ? 5.819 -1.506 -38.305 1.00 61.34 127 LYS A O 1
ATOM 1092 N N . PRO A 1 128 ? 6.980 -2.489 -39.984 1.00 62.03 128 PRO A N 1
ATOM 1093 C CA . PRO A 1 128 ? 6.630 -1.472 -40.966 1.00 62.03 128 PRO A CA 1
ATOM 1094 C C . PRO A 1 128 ? 5.106 -1.414 -41.104 1.00 62.03 128 PRO A C 1
ATOM 1096 O O . PRO A 1 128 ? 4.429 -2.448 -41.065 1.00 62.03 128 PRO A O 1
ATOM 1099 N N . ALA A 1 129 ? 4.565 -0.198 -41.193 1.00 69.56 129 ALA A N 1
ATOM 1100 C CA . ALA A 1 129 ? 3.149 -0.003 -41.457 1.00 69.56 129 ALA A CA 1
ATOM 1101 C C . ALA A 1 129 ? 2.805 -0.714 -42.772 1.00 69.56 129 ALA A C 1
ATOM 1103 O O . ALA A 1 129 ? 3.540 -0.596 -43.751 1.00 69.56 129 ALA A O 1
ATOM 1104 N N . LYS A 1 130 ? 1.715 -1.488 -42.794 1.00 67.56 130 LYS A N 1
ATOM 1105 C CA . LYS A 1 130 ? 1.234 -2.092 -44.037 1.00 67.56 130 LYS A CA 1
ATOM 1106 C C . LYS A 1 130 ? 0.800 -0.951 -44.959 1.00 67.56 130 LYS A C 1
ATOM 1108 O O . LYS A 1 130 ? -0.232 -0.335 -44.701 1.00 67.56 130 LYS A O 1
ATOM 1113 N N . THR A 1 131 ? 1.581 -0.659 -45.996 1.00 63.31 131 THR A N 1
ATOM 1114 C CA . THR A 1 131 ? 1.176 0.253 -47.069 1.00 63.31 131 THR A CA 1
ATOM 1115 C C . THR A 1 131 ? -0.094 -0.314 -47.697 1.00 63.31 131 THR A C 1
ATOM 1117 O O . THR A 1 131 ? -0.057 -1.374 -48.320 1.00 63.31 131 THR A O 1
ATOM 1120 N N . LYS A 1 132 ? -1.242 0.340 -47.485 1.00 56.97 132 LYS A N 1
ATOM 1121 C CA . LYS A 1 132 ? -2.451 0.036 -48.253 1.00 56.97 132 LYS A CA 1
ATOM 1122 C C . LYS A 1 132 ? -2.192 0.522 -49.675 1.00 56.97 132 LYS A C 1
ATOM 1124 O O . LYS A 1 132 ? -2.216 1.723 -49.919 1.00 56.97 132 LYS A O 1
ATOM 1129 N N . LEU A 1 133 ? -1.904 -0.403 -50.587 1.00 59.28 133 LEU A N 1
ATOM 1130 C CA . LEU A 1 133 ? -1.898 -0.115 -52.015 1.00 59.28 133 LEU A CA 1
ATOM 1131 C C . LEU A 1 133 ? -3.359 0.129 -52.421 1.00 59.28 133 LEU A C 1
ATOM 1133 O O . LEU A 1 133 ? -4.146 -0.809 -52.526 1.00 59.28 133 LEU A O 1
ATOM 1137 N N . THR A 1 134 ? -3.761 1.390 -52.549 1.00 56.66 134 THR A N 1
ATOM 1138 C CA . THR A 1 134 ? -5.050 1.749 -53.144 1.00 56.66 134 THR A CA 1
ATOM 1139 C C . THR A 1 134 ? -4.937 1.533 -54.646 1.00 56.66 134 THR A C 1
ATOM 1141 O O . THR A 1 134 ? -4.268 2.300 -55.334 1.00 56.66 134 THR A O 1
ATOM 1144 N N . PHE A 1 135 ? -5.550 0.461 -55.145 1.00 54.56 135 PHE A N 1
ATOM 1145 C CA . PHE A 1 135 ? -5.705 0.235 -56.576 1.00 54.56 135 PHE A CA 1
ATOM 1146 C C . PHE A 1 135 ? -6.743 1.241 -57.086 1.00 54.56 135 PHE A C 1
ATOM 1148 O O . PHE A 1 135 ? -7.931 1.109 -56.797 1.00 54.56 135 PHE A O 1
ATOM 1155 N N . VAL A 1 136 ? -6.292 2.286 -57.777 1.00 62.09 136 VAL A N 1
ATOM 1156 C CA . VAL A 1 136 ? -7.183 3.164 -58.541 1.00 62.09 136 VAL A CA 1
ATOM 1157 C C . VAL A 1 136 ? -7.462 2.426 -59.847 1.00 62.09 136 VAL A C 1
ATOM 1159 O O . VAL A 1 136 ? -6.590 2.338 -60.709 1.00 62.09 136 VAL A O 1
ATOM 1162 N N . GLY A 1 137 ? -8.629 1.787 -59.938 1.00 59.31 137 GLY A N 1
ATOM 1163 C CA . GLY A 1 137 ? -9.101 1.191 -61.188 1.00 59.31 137 GLY A CA 1
ATOM 1164 C C . GLY A 1 137 ? -9.374 2.277 -62.237 1.00 59.31 137 GLY A C 1
ATOM 1165 O O . GLY A 1 137 ? -9.644 3.419 -61.858 1.00 59.31 137 GLY A O 1
ATOM 1166 N N . PRO A 1 138 ? -9.276 1.961 -63.539 1.00 59.34 138 PRO A N 1
ATOM 1167 C CA . PRO A 1 138 ? -9.465 2.951 -64.589 1.00 59.34 138 PRO A CA 1
ATOM 1168 C C . PRO A 1 138 ? -10.923 3.425 -64.626 1.00 59.34 138 PRO A C 1
ATOM 1170 O O . PRO A 1 138 ? -11.849 2.621 -64.509 1.00 59.34 138 PRO A O 1
ATOM 1173 N N . SER A 1 139 ? -11.098 4.739 -64.779 1.00 57.84 139 SER A N 1
ATOM 1174 C CA . SER A 1 139 ? -12.389 5.371 -65.056 1.00 57.84 139 SER A CA 1
ATOM 1175 C C . SER A 1 139 ? -12.899 4.865 -66.401 1.00 57.84 139 SER A C 1
ATOM 1177 O O . SER A 1 139 ? -12.172 4.925 -67.392 1.00 57.84 139 SER A O 1
ATOM 1179 N N . VAL A 1 140 ? -14.114 4.330 -66.417 1.00 60.69 140 VAL A N 1
ATOM 1180 C CA . VAL A 1 140 ? -14.856 4.029 -67.642 1.00 60.69 140 VAL A CA 1
ATOM 1181 C C . VAL A 1 140 ? -15.752 5.228 -67.930 1.00 60.69 140 VAL A C 1
ATOM 1183 O O . VAL A 1 140 ? -16.629 5.529 -67.119 1.00 60.69 140 VAL A O 1
ATOM 1186 N N . ASP A 1 141 ? -15.468 5.914 -69.036 1.00 53.25 141 ASP A N 1
ATOM 1187 C CA . ASP A 1 141 ? -16.380 6.865 -69.682 1.00 53.25 141 ASP A CA 1
ATOM 1188 C C . ASP A 1 141 ? -17.371 6.112 -70.584 1.00 53.25 141 ASP A C 1
ATOM 1190 O O . ASP A 1 141 ? -16.950 5.109 -71.216 1.00 53.25 141 ASP A O 1
#

Radius of gyration: 25.46 Å; chains: 1; bounding box: 43×34×93 Å